Protein AF-A0A9P6CT02-F1 (afdb_monomer_lite)

Radius of gyration: 16.12 Å; chains: 1; bounding box: 36×32×38 Å

Organism: NCBI:txid109636

Secondary structure (DSSP, 8-state):
---HHHHHHS-GGG-GGGEETTEESS-HHHHHHHHGGGGGGHHHHTT--HHHHHHHHHHHHHHHHHHHHHHHHHTT-------HHHH-TT--

pLDDT: mean 84.24, std 9.28, range [45.09, 95.06]

Sequence (92 aa):
MIDTHCQQNCNPAAFPELIQDGKWRVNMSICEQTNVWIGGFQAIVRDMEAVRYNFFLDEMVRRRNIYIIKKLEEKGRRPWNIPLHAIFPGLV

Structure (mmCIF, N/CA/C/O backbone):
data_AF-A0A9P6CT02-F1
#
_entry.id   AF-A0A9P6CT02-F1
#
loop_
_atom_site.group_PDB
_atom_site.id
_atom_site.type_symbol
_atom_site.label_atom_id
_atom_site.label_alt_id
_atom_site.label_comp_id
_atom_site.label_asym_id
_atom_site.label_entity_id
_atom_site.label_seq_id
_atom_site.pdbx_PDB_ins_code
_atom_site.Cartn_x
_atom_site.Cartn_y
_atom_site.Cartn_z
_atom_site.occupancy
_atom_site.B_iso_or_equiv
_atom_site.auth_seq_id
_atom_site.auth_comp_id
_atom_site.auth_asym_id
_atom_site.auth_atom_id
_atom_site.pdbx_PDB_model_num
ATOM 1 N N . MET A 1 1 ? 7.378 17.953 -15.233 1.00 45.09 1 MET A N 1
ATOM 2 C CA . MET A 1 1 ? 8.259 17.126 -16.080 1.00 45.09 1 MET A CA 1
ATOM 3 C C . MET A 1 1 ? 8.324 15.766 -15.411 1.00 45.09 1 MET A C 1
ATOM 5 O O . MET A 1 1 ? 8.968 15.661 -14.379 1.00 45.09 1 MET A O 1
ATOM 9 N N . ILE A 1 2 ? 7.536 14.793 -15.870 1.00 52.22 2 ILE A N 1
ATOM 10 C CA . ILE A 1 2 ? 7.631 13.426 -15.342 1.00 52.22 2 ILE A CA 1
ATOM 11 C C . ILE A 1 2 ? 8.598 12.697 -16.265 1.00 52.22 2 ILE A C 1
ATOM 13 O O . ILE A 1 2 ? 8.475 12.781 -17.484 1.00 52.22 2 ILE A O 1
ATOM 17 N N . ASP A 1 3 ? 9.589 12.076 -15.651 1.00 77.19 3 ASP A N 1
ATOM 18 C CA . ASP A 1 3 ? 10.616 11.254 -16.266 1.00 77.19 3 ASP A CA 1
ATOM 19 C C . ASP A 1 3 ? 10.026 10.231 -17.269 1.00 77.19 3 ASP A C 1
ATOM 21 O O . ASP A 1 3 ? 9.036 9.552 -16.978 1.00 77.19 3 ASP A O 1
ATOM 25 N N . THR A 1 4 ? 10.610 10.143 -18.472 1.00 79.81 4 THR A N 1
ATOM 26 C CA . THR A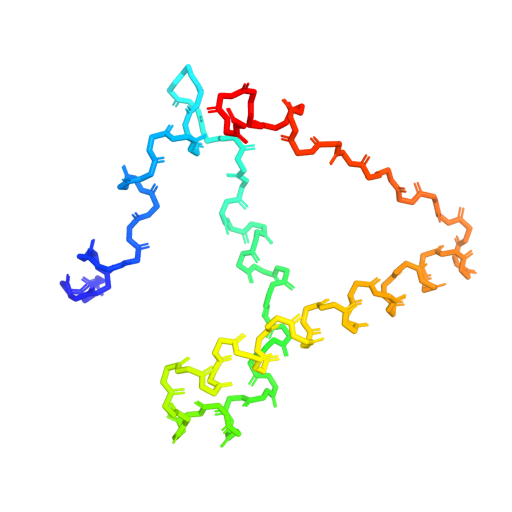 1 4 ? 10.151 9.260 -19.565 1.00 79.81 4 THR A CA 1
ATOM 27 C C . THR A 1 4 ? 10.102 7.795 -19.131 1.00 79.81 4 THR A C 1
ATOM 29 O O . THR A 1 4 ? 9.218 7.053 -19.557 1.00 79.81 4 THR A O 1
ATOM 32 N N . HIS A 1 5 ? 11.013 7.378 -18.250 1.00 74.75 5 HIS A N 1
ATOM 33 C CA . HIS A 1 5 ? 11.072 6.014 -17.745 1.00 74.75 5 HIS A CA 1
ATOM 34 C C . HIS A 1 5 ? 9.907 5.710 -16.785 1.00 74.75 5 HIS A C 1
ATOM 36 O O . HIS A 1 5 ? 9.321 4.629 -16.861 1.00 74.75 5 HIS A O 1
ATOM 42 N N . CYS A 1 6 ? 9.472 6.675 -15.970 1.00 72.25 6 CYS A N 1
ATOM 43 C CA . CYS A 1 6 ? 8.248 6.553 -15.169 1.00 72.25 6 CYS A CA 1
ATOM 44 C C . CYS A 1 6 ? 6.983 6.442 -16.044 1.00 72.25 6 CYS A C 1
ATOM 46 O O . CYS A 1 6 ? 6.117 5.613 -15.778 1.00 72.25 6 CYS A O 1
ATOM 48 N N . GLN A 1 7 ? 6.886 7.203 -17.140 1.00 75.75 7 GLN A N 1
ATOM 49 C CA . GLN A 1 7 ? 5.757 7.087 -18.080 1.00 75.75 7 GLN A CA 1
ATOM 50 C C . GLN A 1 7 ? 5.720 5.740 -18.818 1.00 75.75 7 GLN A C 1
ATOM 52 O O . GLN A 1 7 ? 4.645 5.256 -19.160 1.00 75.75 7 GLN A O 1
ATOM 57 N N . GLN A 1 8 ? 6.873 5.119 -19.061 1.00 78.94 8 GLN A N 1
ATOM 58 C CA . GLN A 1 8 ? 6.942 3.817 -19.727 1.00 78.94 8 GLN A CA 1
ATOM 59 C C . GLN A 1 8 ? 6.591 2.651 -18.795 1.00 78.94 8 GLN A C 1
ATOM 61 O O . GLN A 1 8 ? 5.953 1.704 -19.240 1.00 78.94 8 GLN A O 1
ATOM 66 N N . ASN A 1 9 ? 6.986 2.717 -17.519 1.00 76.06 9 ASN A N 1
ATOM 67 C CA . ASN A 1 9 ? 6.879 1.574 -16.601 1.00 76.06 9 ASN A CA 1
ATOM 68 C C . ASN A 1 9 ? 5.770 1.710 -15.550 1.00 76.06 9 ASN A C 1
ATOM 70 O O . ASN A 1 9 ? 5.301 0.705 -15.024 1.00 76.06 9 ASN A O 1
ATOM 74 N N . CYS A 1 10 ? 5.343 2.933 -15.234 1.00 74.06 10 CYS A N 1
ATOM 75 C CA . CYS A 1 10 ? 4.428 3.213 -14.125 1.00 74.06 10 CYS A CA 1
ATOM 76 C C . CYS A 1 10 ? 3.112 3.857 -14.581 1.00 74.06 10 CYS A C 1
ATOM 78 O O . CYS A 1 10 ? 2.356 4.337 -13.738 1.00 74.06 10 CYS A O 1
ATOM 80 N N . ASN A 1 11 ? 2.833 3.918 -15.888 1.00 82.06 11 ASN A N 1
ATOM 81 C CA . ASN A 1 11 ? 1.618 4.551 -16.393 1.00 82.06 11 ASN A CA 1
ATOM 82 C C . ASN A 1 11 ? 0.390 3.649 -16.162 1.00 82.06 11 ASN A C 1
ATOM 84 O O . ASN A 1 11 ? 0.254 2.627 -16.837 1.00 82.06 11 ASN A O 1
ATOM 88 N N . PRO A 1 12 ? -0.551 4.031 -15.277 1.00 75.75 12 PRO A N 1
ATOM 89 C CA . PRO A 1 12 ? -1.740 3.227 -15.009 1.00 75.75 12 PRO A CA 1
ATOM 90 C C . PRO A 1 12 ? -2.675 3.127 -16.222 1.00 75.75 12 PRO A C 1
ATOM 92 O O . PRO A 1 12 ? -3.499 2.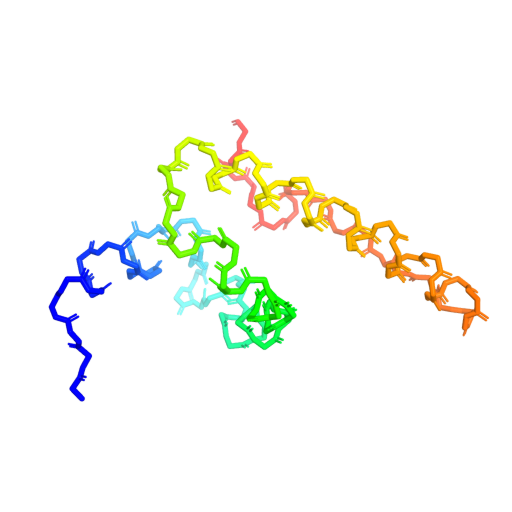221 -16.276 1.00 75.75 12 PRO A O 1
ATOM 95 N N . ALA A 1 13 ? -2.544 4.009 -17.223 1.00 82.00 13 ALA A N 1
ATOM 96 C CA . ALA A 1 13 ? -3.321 3.920 -18.461 1.00 82.00 13 ALA A CA 1
ATOM 97 C C . ALA A 1 13 ? -2.912 2.726 -19.339 1.00 82.00 13 ALA A C 1
ATOM 99 O O . ALA A 1 13 ? -3.639 2.385 -20.268 1.00 82.00 13 ALA A O 1
ATOM 100 N N . ALA A 1 14 ? -1.781 2.078 -19.039 1.00 82.44 14 ALA A N 1
ATOM 101 C CA . ALA A 1 14 ? -1.368 0.838 -19.687 1.00 82.44 14 ALA A CA 1
ATOM 102 C C . ALA A 1 14 ? -2.197 -0.387 -19.253 1.00 82.44 14 ALA A C 1
ATOM 104 O O . ALA A 1 14 ? -2.050 -1.444 -19.859 1.00 82.44 14 ALA A O 1
ATOM 105 N N . PHE A 1 15 ? -3.062 -0.251 -18.239 1.00 83.38 15 PHE A N 1
ATOM 106 C CA . PHE A 1 15 ? -3.868 -1.329 -17.659 1.00 83.38 15 PHE A CA 1
ATOM 107 C C . PHE A 1 15 ? -5.366 -1.067 -17.913 1.00 83.38 15 PHE A C 1
ATOM 109 O O . PHE A 1 15 ? -6.008 -0.352 -17.131 1.00 83.38 15 PHE A O 1
ATOM 116 N N . PRO A 1 16 ? -5.946 -1.590 -19.015 1.00 85.38 16 PRO A N 1
ATOM 117 C CA . PRO A 1 16 ? -7.337 -1.332 -19.397 1.00 85.38 16 PRO A CA 1
ATOM 118 C C . PRO A 1 16 ? -8.353 -1.729 -18.322 1.00 85.38 16 PRO A C 1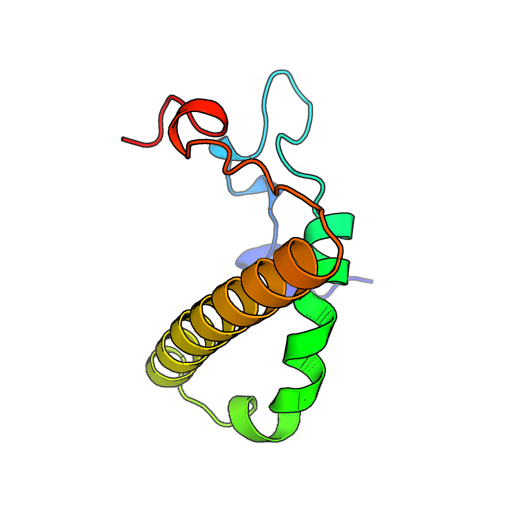
ATOM 120 O O . PRO A 1 16 ? -9.404 -1.106 -18.202 1.00 85.38 16 PRO A O 1
ATOM 123 N N . GLU A 1 17 ? -8.038 -2.733 -17.505 1.00 83.56 17 GLU A N 1
ATOM 124 C CA . GLU A 1 17 ? -8.863 -3.205 -16.398 1.00 83.56 17 GLU A CA 1
ATOM 125 C C . GLU A 1 17 ? -9.100 -2.137 -15.322 1.00 83.56 17 GLU A C 1
ATOM 127 O O . GLU A 1 17 ? -10.113 -2.193 -14.627 1.00 83.56 17 GLU A O 1
ATOM 132 N N . LEU A 1 18 ? -8.219 -1.135 -15.206 1.00 83.88 18 LEU A N 1
ATOM 133 C CA . LEU A 1 18 ? -8.363 -0.023 -14.263 1.00 83.88 18 LEU A CA 1
ATOM 134 C C . LEU A 1 18 ? -9.356 1.046 -14.745 1.00 83.88 18 LEU A C 1
ATOM 136 O O . LEU A 1 18 ? -9.715 1.933 -13.963 1.00 83.88 18 LEU A O 1
ATOM 140 N N . ILE A 1 19 ? -9.825 0.967 -15.995 1.00 85.88 19 ILE A N 1
ATOM 141 C CA . ILE A 1 19 ? -10.752 1.921 -16.608 1.00 85.88 19 ILE A CA 1
ATOM 142 C C . ILE A 1 19 ? -12.092 1.223 -16.886 1.00 85.88 19 ILE A C 1
ATOM 144 O O . ILE A 1 19 ? -12.161 0.139 -17.458 1.00 85.88 19 ILE A O 1
ATOM 148 N N . GLN A 1 20 ? -13.191 1.851 -16.476 1.00 82.81 20 GLN A N 1
ATOM 149 C CA . GLN A 1 20 ? -14.554 1.437 -16.797 1.00 82.81 20 GLN A CA 1
ATOM 150 C C . GLN A 1 20 ? -15.334 2.634 -17.326 1.00 82.81 20 GLN A C 1
ATOM 152 O O . GLN A 1 20 ? -15.405 3.661 -16.656 1.00 82.81 20 GLN A O 1
ATOM 157 N N . ASP A 1 21 ? -15.920 2.509 -18.519 1.00 83.44 21 ASP A N 1
ATOM 158 C CA . ASP A 1 21 ? -16.769 3.546 -19.126 1.00 83.44 21 ASP A CA 1
ATOM 159 C C . ASP A 1 21 ? -16.093 4.933 -19.178 1.00 83.44 21 ASP A C 1
ATOM 161 O O . ASP A 1 21 ? -16.708 5.971 -18.928 1.00 83.44 21 ASP A O 1
ATOM 165 N N . GLY A 1 22 ? -14.780 4.952 -19.441 1.00 81.88 22 GLY A N 1
ATOM 166 C CA . GLY A 1 22 ? -13.970 6.175 -19.480 1.00 81.88 22 GLY A CA 1
ATOM 167 C C . GLY A 1 22 ? -13.644 6.785 -18.109 1.00 81.88 22 GLY A C 1
ATOM 168 O O . GLY A 1 22 ? -13.078 7.875 -18.049 1.00 81.88 22 GLY A O 1
ATOM 169 N N . LYS A 1 23 ? -13.972 6.104 -17.004 1.00 83.12 23 LYS A N 1
ATOM 170 C CA . LYS A 1 23 ? -13.648 6.511 -15.629 1.00 83.12 23 LYS A CA 1
ATOM 171 C C . LYS A 1 23 ? -12.695 5.520 -14.973 1.00 83.12 23 LYS A C 1
ATOM 173 O O . LYS A 1 23 ? -12.769 4.317 -15.198 1.00 83.12 23 LYS A O 1
ATOM 178 N N . TRP A 1 24 ? -11.822 6.023 -14.109 1.00 85.56 24 TRP A N 1
ATOM 179 C CA . TRP A 1 24 ? -10.961 5.176 -13.287 1.00 85.56 24 TRP A CA 1
ATOM 180 C C . TRP A 1 24 ? -11.790 4.400 -12.258 1.00 85.56 24 TRP A C 1
ATOM 182 O O . TRP A 1 24 ? -12.543 5.004 -11.493 1.00 85.56 24 TRP A O 1
ATOM 192 N N . ARG A 1 25 ? -11.626 3.072 -12.214 1.00 83.00 25 ARG A N 1
ATOM 193 C CA . ARG A 1 25 ? -12.254 2.195 -11.207 1.00 83.00 25 ARG A CA 1
ATOM 194 C C . ARG A 1 25 ? -11.717 2.454 -9.801 1.00 83.00 25 ARG A C 1
ATOM 196 O O . ARG A 1 25 ? -12.426 2.252 -8.820 1.00 83.00 25 ARG A O 1
ATOM 203 N N . VAL A 1 26 ? -10.463 2.894 -9.710 1.00 80.00 26 VAL A N 1
ATOM 204 C CA . VAL A 1 26 ? -9.770 3.200 -8.457 1.00 80.00 26 VAL A CA 1
ATOM 205 C C . VAL A 1 26 ? -9.210 4.615 -8.496 1.00 80.00 26 VAL A C 1
ATOM 207 O O . VAL A 1 26 ? -8.732 5.093 -9.523 1.00 80.00 26 VAL A O 1
ATOM 210 N N . ASN A 1 27 ? -9.259 5.309 -7.363 1.00 81.00 27 ASN A N 1
ATOM 211 C CA . ASN A 1 27 ? -8.648 6.624 -7.252 1.00 81.00 27 ASN A CA 1
ATOM 212 C C . ASN A 1 27 ? -7.150 6.461 -6.965 1.00 81.00 27 ASN A C 1
ATOM 214 O O . ASN A 1 27 ? -6.755 6.222 -5.824 1.00 81.00 27 ASN A O 1
ATOM 218 N N . MET A 1 28 ? -6.329 6.628 -8.002 1.00 75.12 28 MET A N 1
ATOM 219 C CA . MET A 1 28 ? -4.873 6.478 -7.910 1.00 75.12 28 MET A CA 1
ATOM 220 C C . MET A 1 28 ? -4.235 7.412 -6.874 1.00 75.12 28 MET A C 1
ATOM 222 O O . MET A 1 28 ? -3.306 7.002 -6.186 1.00 75.12 28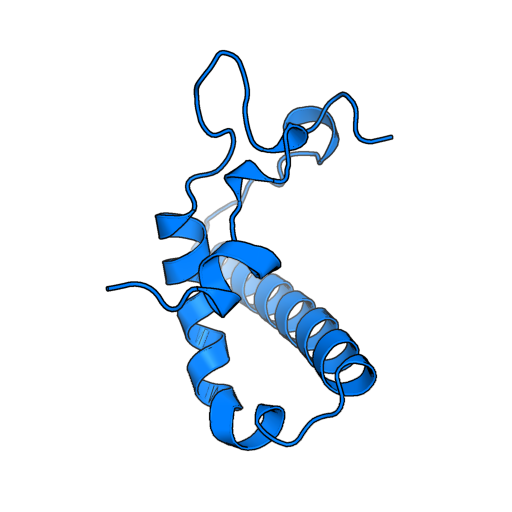 MET A O 1
ATOM 226 N N . SER A 1 29 ? -4.767 8.625 -6.690 1.00 78.94 29 SER A N 1
ATOM 227 C CA . SER A 1 29 ? -4.263 9.558 -5.673 1.00 78.94 29 SER A CA 1
ATOM 228 C C . SER A 1 29 ? -4.548 9.064 -4.252 1.00 78.94 29 SER A C 1
ATOM 230 O O . SER A 1 29 ? -3.695 9.167 -3.374 1.00 78.94 29 SER A O 1
ATOM 232 N N . ILE A 1 30 ? -5.719 8.464 -4.015 1.00 79.44 30 ILE A N 1
ATOM 233 C CA . ILE A 1 30 ? -6.036 7.839 -2.721 1.00 79.44 30 ILE A CA 1
ATOM 234 C C . ILE A 1 30 ? -5.149 6.609 -2.491 1.00 79.44 30 ILE A C 1
ATOM 236 O O . ILE A 1 30 ? -4.673 6.408 -1.373 1.00 79.44 30 ILE A O 1
ATOM 240 N N . CYS A 1 31 ? -4.893 5.806 -3.528 1.00 77.75 31 CYS A N 1
ATOM 241 C CA . CYS A 1 31 ? -3.981 4.662 -3.448 1.00 77.75 31 CYS A CA 1
ATOM 242 C C . CYS A 1 31 ? -2.557 5.100 -3.076 1.00 77.75 31 CYS A C 1
ATOM 244 O O . CYS A 1 31 ? -1.953 4.524 -2.172 1.00 77.75 31 CYS A O 1
ATOM 246 N N . GLU A 1 32 ? -2.045 6.149 -3.719 1.00 78.50 32 GLU A N 1
ATOM 247 C CA . GLU A 1 32 ? -0.730 6.724 -3.431 1.00 78.50 32 GLU A CA 1
ATOM 248 C C . GLU A 1 32 ? -0.644 7.243 -1.989 1.00 78.50 32 GLU A C 1
ATOM 250 O O . GLU A 1 32 ? 0.237 6.829 -1.233 1.00 78.50 32 GLU A O 1
ATOM 255 N N . GLN A 1 33 ? -1.607 8.068 -1.563 1.00 80.50 33 GLN A N 1
ATOM 256 C CA . GLN A 1 33 ? -1.658 8.589 -0.192 1.00 80.50 33 GLN A CA 1
ATOM 257 C C . GLN A 1 33 ? -1.760 7.469 0.848 1.00 80.50 33 GLN A C 1
ATOM 259 O O . GLN A 1 33 ? -1.133 7.533 1.905 1.00 80.50 33 GLN A O 1
ATOM 264 N N . THR A 1 34 ? -2.513 6.411 0.542 1.00 79.62 34 THR A N 1
ATOM 265 C CA . THR A 1 34 ? -2.643 5.243 1.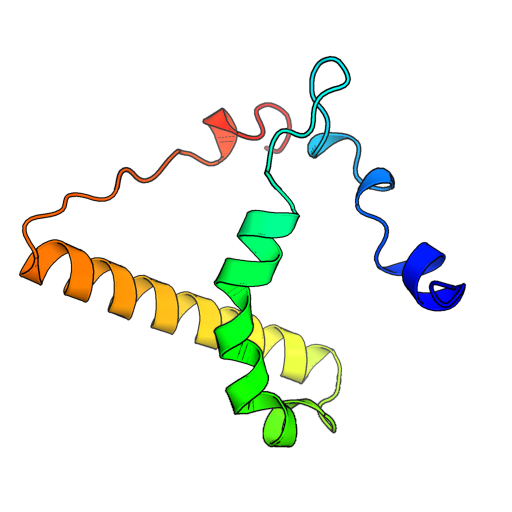422 1.00 79.62 34 THR A CA 1
ATOM 266 C C . THR A 1 34 ? -1.325 4.492 1.563 1.00 79.62 34 THR A C 1
ATOM 268 O O . THR A 1 34 ? -1.074 3.943 2.630 1.00 79.62 34 THR A O 1
ATOM 271 N N . ASN A 1 35 ? -0.462 4.499 0.546 1.00 82.69 35 ASN A N 1
ATOM 272 C CA . ASN A 1 35 ? 0.809 3.773 0.532 1.00 82.69 35 ASN A CA 1
ATOM 273 C C . ASN A 1 35 ? 2.022 4.603 0.984 1.00 82.69 35 ASN A C 1
ATOM 275 O O . ASN A 1 35 ? 3.126 4.067 1.069 1.00 82.69 35 ASN A O 1
ATOM 279 N N . VAL A 1 36 ? 1.825 5.863 1.390 1.00 88.62 36 VAL A N 1
ATOM 280 C CA . VAL A 1 36 ? 2.881 6.735 1.947 1.00 88.62 36 VAL A CA 1
ATOM 281 C C . VAL A 1 36 ? 3.659 6.087 3.100 1.00 88.62 36 VAL A C 1
ATOM 283 O O . VAL A 1 36 ? 4.846 6.361 3.271 1.00 88.62 36 VAL A O 1
ATOM 286 N N . TRP A 1 37 ? 3.041 5.187 3.875 1.00 90.06 37 TRP A N 1
ATOM 287 C CA . TRP A 1 37 ? 3.714 4.493 4.983 1.00 90.06 37 TRP A CA 1
ATOM 288 C C . TRP A 1 37 ? 4.924 3.656 4.537 1.00 90.06 37 TRP A C 1
ATOM 290 O O . TRP A 1 37 ? 5.824 3.430 5.346 1.00 90.06 37 TRP A O 1
ATOM 300 N N . ILE A 1 38 ? 4.981 3.232 3.268 1.00 89.19 38 ILE A N 1
ATOM 301 C CA . ILE A 1 38 ? 6.125 2.500 2.706 1.00 89.19 38 ILE A CA 1
ATOM 302 C C . ILE A 1 38 ? 7.377 3.384 2.680 1.00 89.19 38 ILE A C 1
ATOM 304 O O . ILE A 1 38 ? 8.486 2.875 2.836 1.00 89.19 38 ILE A O 1
ATOM 308 N N . GLY A 1 39 ? 7.218 4.709 2.580 1.00 89.00 39 GLY A N 1
ATOM 309 C CA . GLY A 1 39 ? 8.330 5.659 2.626 1.00 89.00 39 GLY A CA 1
ATOM 310 C C . GLY A 1 39 ? 9.193 5.527 3.888 1.00 89.00 39 GLY A C 1
ATOM 311 O O . GLY A 1 39 ? 10.397 5.759 3.829 1.00 89.00 39 GLY A O 1
ATOM 312 N N . GLY A 1 40 ? 8.626 5.052 5.005 1.00 90.81 40 GLY A N 1
ATOM 313 C CA . GLY A 1 40 ? 9.381 4.761 6.231 1.00 90.81 40 GLY A CA 1
ATOM 314 C C . GLY A 1 40 ? 10.389 3.610 6.101 1.00 90.81 40 GLY A C 1
ATOM 315 O O . GLY A 1 40 ? 11.314 3.516 6.901 1.00 90.81 40 GLY A O 1
ATOM 316 N N . PHE A 1 41 ? 10.250 2.762 5.080 1.00 92.19 41 PHE A N 1
ATOM 317 C CA . PHE A 1 41 ? 11.143 1.635 4.794 1.00 92.19 41 PHE A CA 1
ATOM 318 C C . PHE A 1 41 ? 12.108 1.926 3.640 1.00 92.19 41 PHE A C 1
ATOM 320 O O . PHE A 1 41 ? 12.854 1.036 3.237 1.00 92.19 41 PHE A O 1
ATOM 327 N N . GLN A 1 42 ? 12.132 3.161 3.118 1.00 90.06 42 GLN A N 1
ATOM 328 C CA . GLN A 1 42 ? 12.904 3.520 1.925 1.00 90.06 42 GLN A CA 1
ATOM 329 C C . GLN A 1 42 ? 14.391 3.163 2.052 1.00 90.06 42 GLN A C 1
ATOM 331 O O . GLN A 1 42 ? 14.966 2.639 1.105 1.00 90.06 42 GLN A O 1
ATOM 336 N N . ALA A 1 43 ? 14.991 3.365 3.228 1.00 91.00 43 ALA A N 1
ATOM 337 C CA . ALA A 1 43 ? 16.393 3.027 3.482 1.00 91.00 43 ALA A CA 1
ATOM 338 C C . ALA A 1 43 ? 16.692 1.518 3.382 1.00 91.00 43 ALA A C 1
ATOM 340 O O . ALA A 1 43 ? 17.811 1.142 3.061 1.00 91.00 43 ALA A O 1
ATOM 341 N N . ILE A 1 44 ? 15.700 0.663 3.645 1.00 89.75 44 ILE A N 1
ATOM 342 C CA . ILE A 1 44 ? 15.834 -0.799 3.601 1.00 89.75 44 ILE A CA 1
ATOM 343 C C . ILE A 1 44 ? 15.605 -1.311 2.178 1.00 89.75 44 ILE A C 1
ATOM 345 O O . ILE A 1 44 ? 16.319 -2.193 1.713 1.00 89.75 44 ILE A O 1
ATOM 349 N N . VAL A 1 45 ? 14.606 -0.761 1.485 1.00 91.81 45 VAL A N 1
ATOM 350 C CA . VAL A 1 45 ? 14.183 -1.264 0.172 1.00 91.81 45 VAL A CA 1
ATOM 351 C C . VAL A 1 45 ? 14.997 -0.705 -0.996 1.00 91.81 45 VAL A C 1
ATOM 353 O O . VAL A 1 45 ? 14.922 -1.259 -2.087 1.00 91.81 45 VAL A O 1
ATOM 356 N N . ARG A 1 46 ? 15.769 0.375 -0.785 1.00 90.00 46 ARG A N 1
ATOM 357 C CA . ARG A 1 46 ? 16.524 1.073 -1.843 1.00 90.00 46 ARG A CA 1
ATOM 358 C C . ARG A 1 46 ? 17.498 0.163 -2.594 1.00 90.00 46 ARG A C 1
ATOM 360 O O . ARG A 1 46 ? 17.574 0.263 -3.811 1.00 90.00 46 ARG A O 1
ATOM 367 N N . ASP A 1 47 ? 18.190 -0.716 -1.875 1.00 90.94 47 ASP A N 1
ATOM 368 C CA . ASP A 1 47 ? 19.240 -1.577 -2.439 1.00 90.94 47 ASP A CA 1
ATOM 369 C C . ASP A 1 47 ? 18.766 -3.031 -2.624 1.00 90.94 47 ASP A C 1
ATOM 371 O O . ASP A 1 47 ? 19.565 -3.952 -2.803 1.00 90.94 47 ASP A O 1
ATOM 375 N N . MET A 1 48 ? 17.452 -3.269 -2.548 1.00 94.50 48 MET A N 1
ATOM 376 C CA . MET A 1 48 ? 16.889 -4.598 -2.756 1.00 94.50 48 MET A CA 1
ATOM 377 C C . MET A 1 48 ? 16.774 -4.926 -4.241 1.00 94.50 48 MET A C 1
ATOM 379 O O . MET A 1 48 ? 16.265 -4.146 -5.041 1.00 94.50 48 MET A O 1
ATOM 383 N N . GLU A 1 49 ? 17.157 -6.151 -4.590 1.00 94.75 49 GLU A N 1
ATOM 384 C CA . GLU A 1 49 ? 16.772 -6.758 -5.861 1.00 94.75 49 GLU A CA 1
ATOM 385 C C . GLU A 1 49 ? 15.239 -6.836 -5.974 1.00 94.75 49 GLU A C 1
ATOM 387 O O . GLU A 1 49 ? 14.553 -7.072 -4.976 1.00 94.75 49 GLU A O 1
ATOM 392 N N . ALA A 1 50 ? 14.705 -6.720 -7.193 1.00 91.25 50 ALA A N 1
ATOM 393 C CA . ALA A 1 50 ? 13.270 -6.741 -7.479 1.00 91.25 50 ALA A CA 1
ATOM 394 C C . ALA A 1 50 ? 12.516 -7.908 -6.809 1.00 91.25 50 ALA A C 1
ATOM 396 O O . ALA A 1 50 ? 11.446 -7.704 -6.240 1.00 91.25 50 ALA A O 1
ATOM 397 N N . VAL A 1 51 ? 13.079 -9.122 -6.805 1.00 94.06 51 VAL A N 1
ATOM 398 C CA . VAL A 1 51 ? 12.446 -10.290 -6.162 1.00 94.06 51 VAL A CA 1
ATOM 399 C C . VAL A 1 51 ? 12.310 -10.093 -4.649 1.00 94.06 51 VAL A C 1
ATOM 401 O O . VAL A 1 51 ? 11.253 -10.355 -4.073 1.00 94.06 51 VAL A O 1
ATOM 404 N N . ARG A 1 52 ? 13.362 -9.582 -3.997 1.00 94.12 52 ARG A N 1
ATOM 405 C CA . ARG A 1 52 ? 13.368 -9.306 -2.552 1.00 94.12 52 ARG A CA 1
ATOM 406 C C . ARG A 1 52 ? 12.442 -8.149 -2.206 1.00 94.12 52 ARG A C 1
ATOM 408 O O . ARG A 1 52 ? 11.722 -8.228 -1.214 1.00 94.12 52 ARG A O 1
ATOM 415 N N . TYR A 1 53 ? 12.436 -7.119 -3.048 1.00 93.12 53 TYR A N 1
ATOM 416 C CA . TYR A 1 53 ? 11.536 -5.982 -2.929 1.00 93.12 53 TYR A CA 1
ATOM 417 C C . TYR A 1 53 ? 10.071 -6.431 -2.977 1.00 93.12 53 TYR A C 1
ATOM 419 O O . TYR A 1 53 ? 9.302 -6.098 -2.079 1.00 93.12 53 TYR A O 1
ATOM 427 N N . ASN A 1 54 ? 9.695 -7.244 -3.969 1.00 91.50 54 ASN A N 1
ATOM 428 C CA . ASN A 1 54 ? 8.325 -7.738 -4.128 1.00 91.50 54 ASN A CA 1
ATOM 429 C C . ASN A 1 54 ? 7.881 -8.602 -2.942 1.00 91.50 54 ASN A C 1
ATOM 431 O O . ASN A 1 54 ? 6.785 -8.408 -2.420 1.00 91.50 54 ASN A O 1
ATOM 435 N N . PHE A 1 55 ? 8.744 -9.508 -2.471 1.00 94.38 55 PHE A N 1
ATOM 436 C CA . PHE A 1 55 ? 8.464 -10.310 -1.277 1.00 94.38 55 PHE A CA 1
ATOM 437 C C . PHE A 1 55 ? 8.279 -9.439 -0.025 1.00 94.38 55 PHE A C 1
ATOM 439 O O . PHE A 1 55 ? 7.342 -9.640 0.749 1.00 94.38 55 PHE A O 1
ATOM 446 N N . PHE A 1 56 ? 9.159 -8.451 0.173 1.00 94.06 56 PHE A N 1
ATOM 447 C CA . PHE A 1 56 ? 9.058 -7.515 1.290 1.00 94.06 56 PHE A CA 1
ATOM 448 C C . PHE A 1 56 ? 7.756 -6.712 1.226 1.00 94.06 56 PHE A C 1
ATOM 450 O O . PHE A 1 56 ? 7.063 -6.576 2.235 1.00 94.06 56 PHE A O 1
ATOM 457 N N . LEU A 1 57 ? 7.414 -6.201 0.043 1.00 92.12 57 LEU A N 1
ATOM 458 C CA . LEU A 1 57 ? 6.220 -5.400 -0.173 1.00 92.12 57 LEU A CA 1
ATOM 459 C C . LEU A 1 57 ? 4.943 -6.194 0.128 1.00 92.12 57 LEU A C 1
ATOM 461 O O . LEU A 1 57 ? 4.112 -5.702 0.890 1.00 92.12 57 LEU A O 1
ATOM 465 N N . ASP A 1 58 ? 4.813 -7.416 -0.402 1.00 91.94 58 ASP A N 1
ATOM 466 C CA . ASP A 1 58 ? 3.663 -8.294 -0.137 1.00 91.94 58 ASP A CA 1
ATOM 467 C C . ASP A 1 58 ? 3.444 -8.490 1.367 1.00 91.94 58 ASP A C 1
ATOM 469 O O . ASP A 1 58 ? 2.354 -8.268 1.905 1.00 91.94 58 ASP A O 1
ATOM 473 N N . GLU A 1 59 ? 4.518 -8.833 2.076 1.00 95.06 59 GLU A N 1
ATOM 474 C CA . GLU A 1 59 ? 4.443 -9.108 3.500 1.00 95.06 59 GLU A CA 1
ATOM 475 C C . GLU A 1 59 ? 4.119 -7.847 4.320 1.00 95.06 59 GLU A C 1
ATOM 477 O O . GLU A 1 59 ? 3.276 -7.844 5.223 1.00 95.06 59 GLU A O 1
ATOM 482 N N . MET A 1 60 ? 4.728 -6.715 3.984 1.00 94.31 60 MET A N 1
ATOM 483 C CA . MET A 1 60 ? 4.449 -5.472 4.694 1.00 94.31 60 MET A CA 1
ATOM 484 C C . MET A 1 60 ? 3.021 -4.973 4.457 1.00 94.31 60 MET A C 1
ATOM 486 O O . MET A 1 60 ? 2.385 -4.496 5.403 1.00 94.31 60 MET A O 1
ATOM 490 N N . VAL A 1 61 ? 2.481 -5.138 3.246 1.00 91.75 61 VAL A N 1
ATOM 491 C CA . VAL A 1 61 ? 1.074 -4.834 2.941 1.00 91.75 61 VAL A CA 1
ATOM 492 C C . VAL A 1 61 ? 0.147 -5.729 3.762 1.00 91.75 61 VAL A C 1
ATOM 494 O O . VAL A 1 61 ? -0.775 -5.228 4.410 1.00 91.75 61 VAL A O 1
ATOM 497 N N . ARG A 1 62 ? 0.417 -7.038 3.827 1.00 92.12 62 ARG A N 1
ATOM 498 C CA . ARG A 1 62 ? -0.383 -7.982 4.621 1.00 92.12 62 ARG A CA 1
ATOM 499 C C . ARG A 1 62 ? -0.399 -7.616 6.104 1.00 92.12 62 ARG A C 1
ATOM 501 O O . ARG A 1 62 ? -1.469 -7.515 6.709 1.00 92.12 62 ARG A O 1
ATOM 508 N N . ARG A 1 63 ? 0.774 -7.348 6.687 1.00 94.56 63 ARG A N 1
ATOM 509 C CA . ARG A 1 63 ? 0.907 -6.916 8.091 1.00 94.56 63 ARG A CA 1
ATOM 510 C C . ARG A 1 63 ? 0.188 -5.602 8.355 1.00 94.56 63 ARG A C 1
ATOM 512 O O . ARG A 1 63 ? -0.489 -5.468 9.376 1.00 94.56 63 ARG A O 1
ATOM 519 N N . ARG A 1 64 ? 0.298 -4.641 7.435 1.00 92.38 64 ARG A N 1
ATOM 520 C CA . ARG A 1 64 ? -0.407 -3.362 7.534 1.00 92.38 64 ARG A CA 1
ATOM 521 C C . ARG A 1 64 ? -1.918 -3.565 7.516 1.00 92.38 64 ARG A C 1
ATOM 523 O O . ARG A 1 64 ? -2.589 -2.989 8.366 1.00 92.38 64 ARG A O 1
ATOM 530 N N . ASN A 1 65 ? -2.443 -4.404 6.625 1.00 90.44 65 ASN A N 1
ATOM 531 C CA . ASN A 1 65 ? -3.874 -4.700 6.549 1.00 90.44 65 ASN A CA 1
ATOM 532 C C . ASN A 1 65 ? -4.396 -5.298 7.860 1.00 90.44 65 ASN A C 1
ATOM 534 O O . ASN A 1 65 ? -5.373 -4.792 8.407 1.00 90.44 65 ASN A O 1
ATOM 538 N N . ILE A 1 66 ? -3.700 -6.295 8.419 1.00 92.31 66 ILE A N 1
ATOM 539 C CA . ILE A 1 66 ? -4.048 -6.893 9.720 1.00 92.31 66 ILE A CA 1
ATOM 540 C C . ILE A 1 66 ? -4.069 -5.824 10.823 1.00 92.31 66 ILE A C 1
ATOM 542 O O . ILE A 1 66 ? -5.028 -5.733 11.592 1.00 92.31 66 ILE A O 1
ATOM 546 N N . TYR A 1 67 ? -3.036 -4.980 10.884 1.00 93.12 67 TYR A N 1
ATOM 547 C CA . TYR A 1 67 ? -2.958 -3.893 11.860 1.00 93.12 67 TYR A CA 1
ATOM 548 C C . TYR A 1 67 ? -4.112 -2.888 11.713 1.00 93.12 67 TYR A C 1
ATOM 550 O O . TYR A 1 67 ? -4.711 -2.484 12.712 1.00 93.12 67 TYR A O 1
ATOM 558 N N . ILE A 1 68 ? -4.440 -2.489 10.481 1.00 90.88 68 ILE A N 1
ATOM 559 C CA . ILE A 1 68 ? -5.516 -1.534 10.197 1.00 90.88 68 ILE A CA 1
ATOM 560 C C . ILE A 1 68 ? -6.878 -2.119 10.565 1.00 90.88 68 ILE A C 1
ATOM 562 O O . ILE A 1 68 ? -7.651 -1.426 11.223 1.00 90.88 68 ILE A O 1
ATOM 566 N N . ILE A 1 69 ? -7.154 -3.379 10.216 1.00 90.25 69 ILE A N 1
ATOM 567 C CA . ILE A 1 69 ? -8.399 -4.066 10.590 1.00 90.25 69 ILE A CA 1
ATOM 568 C C . ILE A 1 69 ? -8.562 -4.051 12.111 1.00 90.25 69 ILE A C 1
ATOM 570 O O . ILE A 1 69 ? -9.554 -3.518 12.603 1.00 90.25 69 ILE A O 1
ATOM 574 N N . LYS A 1 70 ? -7.541 -4.495 12.857 1.00 92.00 70 LYS A N 1
ATOM 575 C CA . LYS A 1 70 ? -7.569 -4.486 14.326 1.00 92.00 70 LYS A CA 1
ATOM 576 C C . LYS A 1 70 ? -7.832 -3.085 14.891 1.00 92.00 70 LYS A C 1
ATOM 578 O O . LYS A 1 70 ? -8.647 -2.908 15.791 1.00 92.00 70 LYS A O 1
ATOM 583 N N . LYS A 1 71 ? -7.171 -2.057 14.348 1.00 92.88 71 LYS A N 1
ATOM 584 C CA . LYS A 1 71 ? -7.365 -0.662 14.781 1.00 92.88 71 LYS A CA 1
ATOM 585 C C . LYS A 1 71 ? -8.751 -0.115 14.452 1.00 92.88 71 LYS A C 1
ATOM 587 O O . LYS A 1 71 ? -9.229 0.773 15.156 1.00 92.88 71 LYS A O 1
ATOM 592 N N . LEU A 1 72 ? -9.372 -0.579 13.372 1.00 91.19 72 LEU A N 1
ATOM 593 C CA . LEU A 1 72 ? -10.735 -0.205 13.011 1.00 91.19 72 LEU A CA 1
ATOM 594 C C . LEU A 1 72 ? -11.748 -0.882 13.934 1.00 91.19 72 LEU A C 1
ATOM 596 O O . LEU A 1 72 ? -12.651 -0.197 14.414 1.00 91.19 72 LEU A O 1
ATOM 600 N N . GLU A 1 73 ? -11.544 -2.158 14.258 1.00 91.00 73 GLU A N 1
ATOM 601 C CA . GLU A 1 73 ? -12.357 -2.904 15.225 1.00 91.00 73 GLU A CA 1
ATOM 602 C C . GLU A 1 73 ? -12.311 -2.268 16.619 1.00 91.00 73 GLU A C 1
ATOM 604 O O . GLU A 1 73 ? -13.361 -2.009 17.203 1.00 91.00 73 GLU A O 1
ATOM 609 N N . GLU A 1 74 ? -11.117 -1.905 17.109 1.00 93.56 74 GLU A N 1
ATOM 610 C CA . GLU A 1 74 ? -10.931 -1.164 18.372 1.00 93.56 74 GLU A CA 1
ATOM 611 C C . GLU A 1 74 ? -11.709 0.167 18.393 1.00 93.56 74 GLU A C 1
ATOM 613 O O . GLU A 1 74 ? -12.131 0.635 19.447 1.00 93.56 74 GLU A O 1
ATOM 618 N N . LYS A 1 75 ? -11.925 0.783 17.223 1.00 93.50 75 LYS A N 1
ATOM 619 C CA . LYS A 1 75 ? -12.685 2.033 17.053 1.00 93.50 75 LYS A CA 1
ATOM 620 C C . LYS A 1 75 ? -14.169 1.804 16.743 1.00 93.50 75 LYS A C 1
ATOM 622 O O . LYS A 1 75 ? -14.860 2.757 16.383 1.00 93.50 75 LYS A O 1
ATOM 627 N N . GLY A 1 76 ? -14.652 0.562 16.813 1.00 91.75 76 GLY A N 1
ATOM 628 C CA . GLY A 1 76 ? -16.035 0.197 16.500 1.00 91.75 76 GLY A CA 1
ATOM 629 C C . GLY A 1 76 ? -16.404 0.328 15.018 1.00 91.75 76 GLY A C 1
ATOM 630 O O . GLY A 1 76 ? -17.587 0.351 14.681 1.00 91.75 76 GLY A O 1
ATOM 631 N N . ARG A 1 77 ? -15.421 0.433 14.114 1.00 88.19 77 ARG A N 1
ATOM 632 C CA . ARG A 1 77 ? -15.659 0.477 12.666 1.00 88.19 77 ARG A CA 1
ATOM 633 C C . ARG A 1 77 ? -15.596 -0.927 12.079 1.00 88.19 77 ARG A C 1
ATOM 635 O O . ARG A 1 77 ? -14.728 -1.716 12.432 1.00 88.19 77 ARG A O 1
ATOM 642 N N . ARG A 1 78 ? -16.490 -1.213 11.132 1.00 77.75 78 ARG A N 1
ATOM 643 C CA . ARG A 1 78 ? -16.532 -2.480 10.393 1.00 77.75 78 ARG A CA 1
ATOM 644 C C . ARG A 1 78 ? -16.133 -2.226 8.939 1.00 77.75 78 ARG A C 1
ATOM 646 O O . ARG A 1 78 ? -16.988 -1.799 8.164 1.00 77.75 78 ARG A O 1
ATOM 653 N N . PRO A 1 79 ? -14.848 -2.385 8.573 1.00 74.06 79 PRO A N 1
ATOM 654 C CA . PRO A 1 79 ? -14.434 -2.233 7.184 1.00 74.06 79 PRO A CA 1
ATOM 655 C C . PRO A 1 79 ? -15.130 -3.285 6.314 1.00 74.06 79 PRO A C 1
ATOM 657 O O . PRO A 1 79 ? -15.161 -4.466 6.656 1.00 74.06 79 PRO A O 1
ATOM 660 N N . TRP A 1 80 ? -15.705 -2.845 5.196 1.00 77.12 80 TRP A N 1
ATOM 661 C CA . TRP A 1 80 ? -16.289 -3.739 4.203 1.00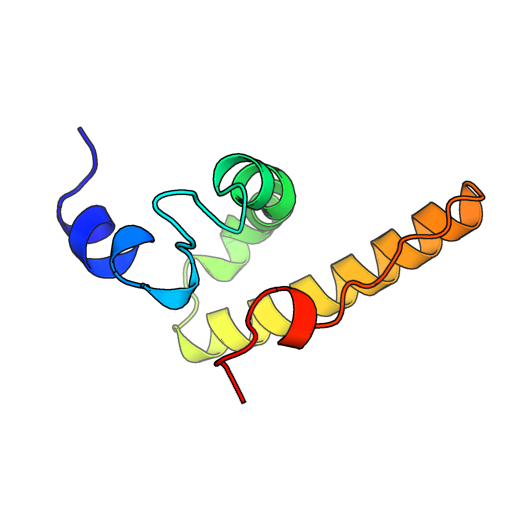 77.12 80 TRP A CA 1
ATOM 662 C C . TRP A 1 80 ? -15.202 -4.203 3.235 1.00 77.12 80 TRP A C 1
ATOM 664 O O . TRP A 1 80 ? -14.596 -3.381 2.547 1.00 77.12 80 TRP A O 1
ATOM 674 N N . ASN A 1 81 ? -14.956 -5.512 3.180 1.00 75.94 81 ASN A N 1
ATOM 675 C CA . ASN A 1 81 ? -14.077 -6.097 2.174 1.00 75.94 81 ASN A CA 1
ATOM 676 C C . ASN A 1 81 ? -14.860 -6.234 0.869 1.00 75.94 81 ASN A C 1
ATOM 678 O O . ASN A 1 81 ? -15.752 -7.074 0.760 1.00 75.94 81 ASN A O 1
ATOM 682 N N . ILE A 1 82 ? -14.534 -5.395 -0.113 1.00 80.75 82 ILE A N 1
ATOM 683 C CA . ILE A 1 82 ? -15.129 -5.478 -1.446 1.00 80.75 82 ILE A CA 1
ATOM 684 C C . ILE A 1 82 ? -14.490 -6.677 -2.167 1.00 80.75 82 ILE A C 1
ATOM 686 O O . ILE A 1 82 ? -13.263 -6.715 -2.287 1.00 80.75 82 ILE A O 1
ATOM 690 N N . PRO A 1 83 ? -15.273 -7.661 -2.643 1.00 84.00 83 PRO A N 1
ATOM 691 C CA . PRO A 1 83 ? -14.728 -8.792 -3.387 1.00 84.00 83 PRO A CA 1
ATOM 692 C C . PRO A 1 83 ? -14.005 -8.346 -4.663 1.00 84.00 83 PRO A C 1
ATOM 694 O O . PRO A 1 83 ? -14.474 -7.442 -5.353 1.00 84.00 83 PRO A O 1
ATOM 697 N N . LEU A 1 84 ? -12.906 -9.019 -5.026 1.00 81.75 84 LEU A N 1
ATOM 698 C CA . LEU A 1 84 ? -12.110 -8.653 -6.207 1.00 81.75 84 LEU A CA 1
ATOM 699 C C . LEU A 1 84 ? -12.949 -8.657 -7.494 1.00 81.75 84 LEU A C 1
ATOM 701 O O . LEU A 1 84 ? -12.889 -7.701 -8.258 1.00 81.75 84 LEU A O 1
ATOM 705 N N . HIS A 1 85 ? -13.801 -9.671 -7.679 1.00 83.31 85 HIS A N 1
ATOM 706 C CA . HIS A 1 85 ? -14.704 -9.775 -8.831 1.00 83.31 85 HIS A CA 1
ATOM 707 C C . HIS A 1 85 ? -15.717 -8.621 -8.917 1.00 83.31 85 HIS A C 1
ATOM 709 O O . HIS A 1 85 ? -16.216 -8.322 -9.996 1.00 83.31 85 HIS A O 1
ATOM 715 N N . ALA A 1 86 ? -16.029 -7.963 -7.794 1.00 82.62 86 ALA A N 1
ATOM 716 C CA . ALA A 1 86 ? -16.925 -6.812 -7.784 1.00 82.62 86 ALA A CA 1
ATOM 717 C C . ALA A 1 86 ? -16.230 -5.543 -8.308 1.00 82.62 86 ALA A C 1
ATOM 719 O O . ALA A 1 86 ? -16.899 -4.644 -8.810 1.00 82.62 86 ALA A O 1
ATOM 720 N N . ILE A 1 87 ? -14.896 -5.472 -8.212 1.00 78.75 87 ILE A N 1
ATOM 721 C CA . ILE A 1 87 ? -14.084 -4.364 -8.738 1.00 78.75 87 ILE A CA 1
ATOM 722 C C . ILE A 1 87 ? -13.613 -4.679 -10.167 1.00 78.75 87 ILE A C 1
ATOM 724 O O . ILE A 1 87 ? -13.709 -3.824 -11.050 1.00 78.75 87 ILE A O 1
ATOM 728 N N . PHE A 1 88 ? -13.164 -5.914 -10.408 1.00 83.44 88 PHE A N 1
ATOM 729 C CA . PHE A 1 88 ? -12.592 -6.396 -11.667 1.00 83.44 88 PHE A CA 1
ATOM 730 C C . PHE A 1 88 ? -13.308 -7.674 -12.147 1.00 83.44 88 PHE A C 1
ATOM 732 O O . PHE A 1 88 ? -12.802 -8.780 -11.964 1.00 83.44 88 PHE A O 1
ATOM 739 N N . PRO A 1 89 ? -14.492 -7.553 -12.771 1.00 73.88 89 PRO A N 1
ATOM 740 C CA . PRO A 1 89 ? -15.320 -8.706 -13.137 1.00 73.88 89 PRO A CA 1
ATOM 741 C C . PRO A 1 89 ? -14.736 -9.599 -14.247 1.00 73.88 89 PRO A C 1
ATOM 743 O O . PRO A 1 89 ? -15.214 -10.712 -14.424 1.00 73.88 89 PRO A O 1
ATOM 746 N N . GLY A 1 90 ? -13.723 -9.133 -14.988 1.00 71.62 90 GLY A N 1
ATOM 747 C CA . GLY A 1 90 ? -13.055 -9.889 -16.060 1.00 71.62 90 GLY A CA 1
ATOM 748 C C . GLY A 1 90 ? -11.676 -10.444 -15.693 1.00 71.62 90 GLY A C 1
ATOM 749 O O . GLY A 1 90 ? -10.972 -10.921 -16.575 1.00 71.62 90 GLY A O 1
ATOM 750 N N . LEU A 1 91 ? -11.267 -10.328 -14.425 1.00 66.06 91 LEU A N 1
ATOM 751 C CA . LEU A 1 91 ? -9.956 -10.755 -13.931 1.00 66.06 91 LEU A CA 1
ATOM 752 C C . LEU A 1 91 ? -10.107 -12.051 -13.112 1.00 66.06 91 LEU A C 1
ATOM 754 O O . LEU A 1 91 ? -9.840 -12.065 -11.911 1.00 66.06 91 LEU A O 1
ATOM 758 N N . VAL A 1 92 ? -10.628 -13.108 -13.745 1.00 54.47 92 VAL A N 1
ATOM 759 C CA . VAL A 1 92 ? -10.670 -14.498 -13.244 1.00 54.47 92 VAL A CA 1
ATOM 760 C C . VAL A 1 92 ? -10.485 -15.444 -14.421 1.00 54.47 92 VAL A C 1
ATOM 762 O O . VAL A 1 92 ? -11.204 -15.251 -15.426 1.00 54.47 92 VAL A O 1
#

Foldseek 3Di:
DDDPVCCVPVPCVVPCLQDDPNDGLDDVVVVVVVCCVCVVCCVVLVPDDPVRNVVVVVVVVVVVVVVVCVVCVVVVHDDDDDDPCNSRVPPD